Protein AF-A0A926GZI8-F1 (afdb_monomer)

Sequence (141 aa):
FDPNENLEYIDQGIQRFRYRIVAIESGLDVTRLAREGATICARLFAHLESAHESQAPALERTFEGMAVEPDNVIATVVKKSEDGDGWIVRVYESSGIATNAIVRS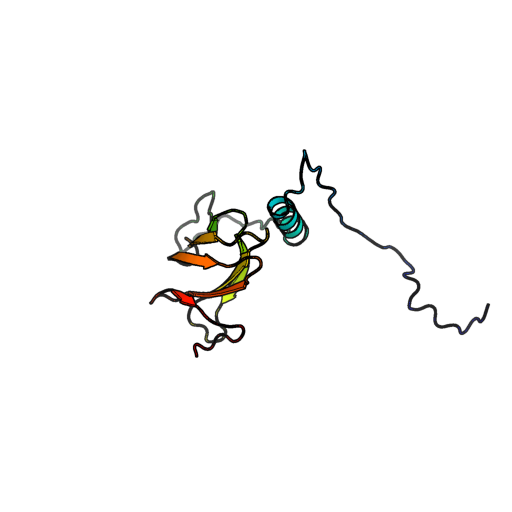SLLGAQWEFAIGAYELRTFHVTREGVSKVDLTEIAQ

Secondary structure (DSSP, 8-state):
--TT---TTS--S------------SS--HHHHHHHHHHHHS------------SSPPPPSS----EEESTTEEEEEEEE-TTSSSEEEEEEE-SS--EEEEEEETTTTEEEEEEE-TT-EEEEEE-SS-EEEE-SSS---

Radius of gyration: 21.07 Å; Cα contacts (8 Å, |Δi|>4): 190; chains: 1; bounding box: 44×45×68 Å

Solvent-accessible surface area (backbone atoms only — not comparable to full-atom values): 9194 Å² total; per-residue (Å²): 136,65,94,80,62,86,72,83,84,69,77,84,76,92,81,85,85,86,87,82,88,78,90,74,74,88,65,88,58,47,32,59,50,53,51,54,55,48,49,76,74,57,66,89,75,90,82,88,79,78,97,70,92,67,96,60,80,80,77,62,100,71,79,77,49,65,48,58,39,50,80,39,40,44,78,80,43,80,44,72,31,91,87,67,69,40,30,36,40,29,35,32,31,58,61,61,61,61,45,72,33,40,42,44,20,68,71,74,72,46,72,55,73,45,76,44,46,51,58,33,74,50,36,32,41,40,44,96,90,47,77,44,79,35,59,100,54,93,58,74,130

Foldseek 3Di:
DPPPPPPVPVPPDDDDDDDDDDDDDPDDPQLVVVVVVVDSVDDDDDDDDDDDDDPDPDDDPDDDFKDKDDSQKDWDDWAADPVRFATKIKIWGGRQDWDKMKMDGPNLNAIDIDTHGGRGMWMWGRHPVGIDTDPPHPDDD

pLDDT: mean 89.49, std 10.07, range [45.97, 98.69]

Mean predicted aligned error: 6.83 Å

Nearest PDB structures (foldseek):
  5kbp-assembly1_B  TM=7.604E-01  e=8.308E+00  Enterococcus faecalis V583
  5kbp-assembly1_A  TM=6.991E-01  e=7.000E+00  Enterococcus faecalis V583
  8fo8-assembly1_E  TM=3.903E-01  e=4.187E+00  Homo sapiens
  8fo2-assembly1_E  TM=3.897E-01  e=8.308E+00  Homo sapiens

Structure (mmCIF, N/CA/C/O backbone):
data_AF-A0A926GZI8-F1
#
_entry.id   AF-A0A926GZI8-F1
#
loop_
_atom_site.group_PDB
_atom_site.id
_atom_site.type_symbol
_atom_site.label_atom_id
_atom_site.label_alt_id
_atom_site.label_comp_id
_atom_site.label_asym_id
_atom_site.label_entity_id
_atom_site.label_seq_id
_atom_site.pdbx_PDB_ins_code
_atom_site.Cartn_x
_atom_site.Cartn_y
_atom_site.Cartn_z
_atom_site.occupancy
_atom_site.B_iso_or_equiv
_atom_site.auth_seq_id
_atom_site.auth_comp_id
_atom_site.auth_asym_id
_atom_site.auth_atom_id
_atom_site.pdbx_PDB_model_num
ATOM 1 N N . PHE A 1 1 ? 7.490 12.159 -49.516 1.00 63.94 1 PHE A N 1
ATOM 2 C CA . PHE A 1 1 ? 7.448 13.263 -48.547 1.00 63.94 1 PHE A CA 1
ATOM 3 C C . PHE A 1 1 ? 6.222 14.078 -48.898 1.00 63.94 1 PHE A C 1
ATOM 5 O O . PHE A 1 1 ? 6.272 14.822 -49.873 1.00 63.94 1 PHE A O 1
ATOM 12 N N . ASP A 1 2 ? 5.103 13.809 -48.230 1.00 77.75 2 ASP A N 1
ATOM 13 C CA . ASP A 1 2 ? 3.909 14.641 -48.355 1.00 77.75 2 ASP A CA 1
ATOM 14 C C . ASP A 1 2 ? 4.032 15.756 -47.306 1.00 77.75 2 ASP A C 1
ATOM 16 O O . ASP A 1 2 ? 4.031 15.464 -46.112 1.00 77.75 2 ASP A O 1
ATOM 20 N N . PRO A 1 3 ? 4.208 17.022 -47.714 1.00 72.81 3 PRO A N 1
ATOM 21 C CA . PRO A 1 3 ? 4.339 18.132 -46.776 1.00 72.81 3 PRO A CA 1
ATOM 22 C C . PRO A 1 3 ? 3.074 18.381 -45.935 1.00 72.81 3 PRO A C 1
ATOM 24 O O . PRO A 1 3 ? 3.144 19.171 -44.997 1.00 72.81 3 PRO A O 1
ATOM 27 N N . ASN A 1 4 ? 1.945 17.729 -46.247 1.00 78.81 4 ASN A N 1
ATOM 28 C CA . ASN A 1 4 ? 0.691 17.817 -45.492 1.00 78.81 4 ASN A CA 1
ATOM 29 C C . ASN A 1 4 ? 0.412 16.576 -44.626 1.00 78.81 4 ASN A C 1
ATOM 31 O O . ASN A 1 4 ? -0.678 16.458 -44.063 1.00 78.81 4 ASN A O 1
ATOM 35 N N . GLU A 1 5 ? 1.356 15.637 -44.530 1.00 80.88 5 GLU A N 1
ATOM 36 C CA . GLU A 1 5 ? 1.211 14.472 -43.661 1.00 80.88 5 GLU A CA 1
ATOM 37 C C . GLU A 1 5 ? 1.150 14.927 -42.196 1.00 80.88 5 GLU A C 1
ATOM 39 O O . GLU A 1 5 ? 2.020 15.663 -41.723 1.00 80.88 5 GLU A O 1
ATOM 44 N N . ASN A 1 6 ? 0.104 14.521 -41.470 1.00 73.62 6 ASN A N 1
ATOM 45 C CA . ASN A 1 6 ? -0.012 14.859 -40.058 1.00 73.62 6 ASN A CA 1
ATOM 46 C C . ASN A 1 6 ? 0.988 14.021 -39.243 1.00 73.62 6 ASN A C 1
ATOM 48 O O . ASN A 1 6 ? 0.737 12.860 -38.923 1.00 73.62 6 ASN A O 1
ATOM 52 N N . LEU A 1 7 ? 2.123 14.632 -38.907 1.00 79.81 7 LEU A N 1
ATOM 53 C CA . LEU A 1 7 ? 3.203 14.052 -38.109 1.00 79.81 7 LEU A CA 1
ATOM 54 C C . LEU A 1 7 ? 3.048 14.370 -36.608 1.00 79.81 7 LEU A C 1
ATOM 56 O O . LEU A 1 7 ? 4.026 14.573 -35.898 1.00 79.81 7 LEU A O 1
ATOM 60 N N . GLU A 1 8 ? 1.824 14.456 -36.100 1.00 77.19 8 GLU A N 1
ATOM 61 C CA . GLU A 1 8 ? 1.560 14.789 -34.693 1.00 77.19 8 GLU A CA 1
ATOM 62 C C . GLU A 1 8 ? 1.926 13.650 -33.717 1.00 77.19 8 GLU A C 1
ATOM 64 O O . GLU A 1 8 ? 2.181 13.899 -32.543 1.00 77.19 8 GLU A O 1
ATOM 69 N N . TYR A 1 9 ? 2.051 12.407 -34.201 1.00 82.50 9 TYR A N 1
ATOM 70 C CA . TYR A 1 9 ? 2.262 11.207 -33.371 1.00 82.50 9 TYR A CA 1
ATOM 71 C C . TYR A 1 9 ? 3.668 10.593 -33.458 1.00 82.50 9 TYR A C 1
ATOM 73 O O . TYR A 1 9 ? 3.829 9.390 -33.266 1.00 82.50 9 TYR A O 1
ATOM 81 N N . ILE A 1 10 ? 4.695 11.383 -33.777 1.00 88.44 10 ILE A N 1
ATOM 82 C CA . ILE A 1 10 ? 6.083 10.886 -33.910 1.00 88.44 10 ILE A CA 1
ATOM 83 C C . ILE A 1 10 ? 6.996 11.278 -32.739 1.00 88.44 10 ILE A C 1
ATOM 85 O O . ILE A 1 10 ? 8.217 11.238 -32.876 1.00 88.44 10 ILE A O 1
ATOM 89 N N . ASP A 1 11 ? 6.417 11.675 -31.600 1.00 89.44 11 ASP A N 1
ATOM 90 C CA . ASP A 1 11 ? 7.131 11.981 -30.349 1.00 89.44 11 ASP A CA 1
ATOM 91 C C . ASP A 1 11 ? 8.291 12.983 -30.504 1.00 89.44 11 ASP A C 1
ATOM 93 O O . ASP A 1 11 ? 9.306 12.912 -29.803 1.00 89.44 11 ASP A O 1
ATOM 97 N N . GLN A 1 12 ? 8.137 13.946 -31.419 1.00 87.38 12 GLN A N 1
ATOM 98 C CA . GLN A 1 12 ? 9.128 14.992 -31.657 1.00 87.38 12 GLN A CA 1
ATOM 99 C C . GLN A 1 12 ? 9.358 15.859 -30.410 1.00 87.38 12 GLN A C 1
ATOM 101 O O . GLN A 1 12 ? 8.424 16.269 -29.724 1.00 87.38 12 GLN A O 1
ATOM 106 N N . GLY A 1 13 ? 10.623 16.202 -30.157 1.00 88.31 13 GLY A N 1
ATOM 107 C CA . GLY A 1 13 ? 11.034 17.066 -29.050 1.00 88.31 13 GLY A CA 1
ATOM 108 C C . GLY A 1 13 ? 11.751 16.322 -27.922 1.00 88.31 13 GLY A C 1
ATOM 109 O O . GLY A 1 13 ? 12.200 15.188 -28.071 1.00 88.31 13 GLY A O 1
ATOM 110 N N . ILE A 1 14 ? 11.933 17.005 -26.788 1.00 93.56 14 ILE A N 1
ATOM 111 C CA . ILE A 1 14 ? 12.677 16.456 -25.647 1.00 93.56 14 ILE A CA 1
ATOM 112 C C . ILE A 1 14 ? 11.760 15.576 -24.808 1.00 93.56 14 ILE A C 1
ATOM 114 O O . ILE A 1 14 ? 10.854 16.072 -24.140 1.00 93.56 14 ILE A O 1
ATOM 118 N N . GLN A 1 15 ? 12.102 14.295 -24.740 1.00 95.00 15 GLN A N 1
ATOM 119 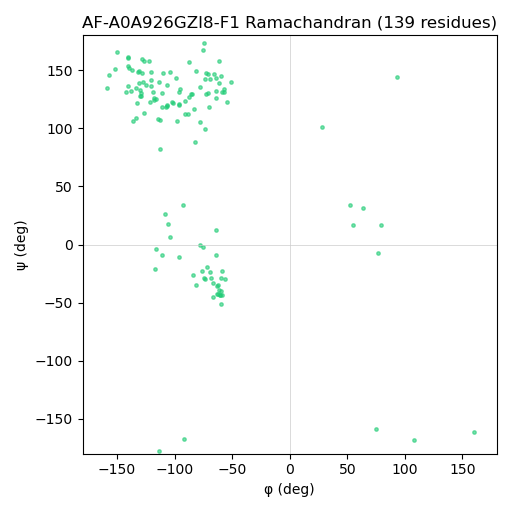C CA . GLN A 1 15 ? 11.467 13.333 -23.849 1.00 95.00 15 GLN A CA 1
ATOM 120 C C . GLN A 1 15 ? 12.304 13.126 -22.582 1.00 95.00 15 GLN A C 1
ATOM 122 O O . GLN A 1 15 ? 13.538 13.131 -22.618 1.00 95.00 15 GLN A O 1
ATOM 127 N N . ARG A 1 16 ? 11.639 12.944 -21.436 1.00 94.06 16 ARG A N 1
ATOM 128 C CA . ARG A 1 16 ? 12.291 12.643 -20.152 1.00 94.06 16 ARG A CA 1
ATOM 129 C C . ARG A 1 16 ? 11.681 11.392 -19.548 1.00 94.06 16 ARG A C 1
ATOM 131 O O . ARG A 1 16 ? 10.541 11.410 -19.098 1.00 94.06 16 ARG A O 1
ATOM 138 N N . PHE A 1 17 ? 12.478 10.337 -19.473 1.00 92.94 17 PHE A N 1
ATOM 139 C CA . PHE A 1 17 ? 12.068 9.067 -18.891 1.00 92.94 17 PHE A CA 1
ATOM 140 C C . PHE A 1 17 ? 12.663 8.890 -17.503 1.00 92.94 17 PHE A C 1
ATOM 142 O O . PHE A 1 17 ? 13.767 9.352 -17.205 1.00 92.94 17 PHE A O 1
ATOM 149 N N . ARG A 1 18 ? 11.927 8.184 -16.648 1.00 90.12 18 ARG A N 1
ATOM 150 C CA . ARG A 1 18 ? 12.419 7.734 -15.353 1.00 90.12 18 ARG A CA 1
ATOM 151 C C . ARG A 1 18 ? 12.153 6.251 -15.217 1.00 90.12 18 ARG A C 1
ATOM 153 O O . ARG A 1 18 ? 11.022 5.811 -15.364 1.00 90.12 18 ARG A O 1
ATOM 160 N N . TYR A 1 19 ? 13.198 5.517 -14.885 1.00 91.69 19 TYR A N 1
ATOM 161 C CA . TYR A 1 19 ? 13.143 4.088 -14.648 1.00 91.69 19 TYR A CA 1
ATOM 162 C C . TYR A 1 19 ? 14.044 3.741 -13.464 1.00 91.69 19 TYR A C 1
ATOM 164 O O . TYR A 1 19 ? 14.919 4.521 -13.076 1.00 91.69 19 TYR A O 1
ATOM 172 N N . ARG A 1 20 ? 13.807 2.570 -12.879 1.00 89.44 20 ARG A N 1
ATOM 173 C CA . ARG A 1 20 ? 14.669 1.957 -11.871 1.00 89.44 20 ARG A CA 1
ATOM 174 C C . ARG A 1 20 ? 14.920 0.520 -12.300 1.00 89.44 20 ARG A C 1
ATOM 176 O O . ARG A 1 20 ? 13.986 -0.181 -12.669 1.00 89.44 20 ARG A O 1
ATOM 183 N N . ILE A 1 21 ? 16.181 0.109 -12.257 1.00 90.62 21 ILE A N 1
ATOM 184 C CA . ILE A 1 21 ? 16.581 -1.282 -12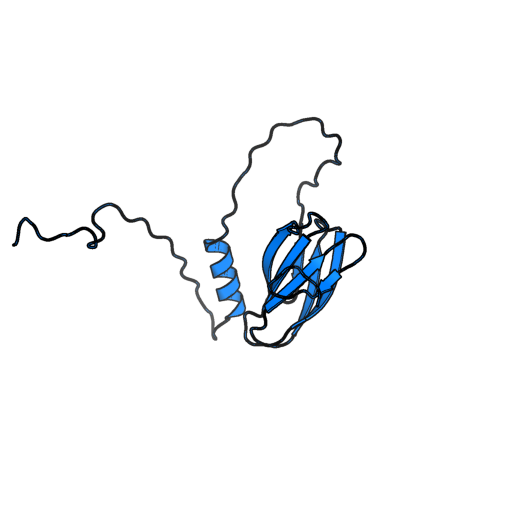.456 1.00 90.62 21 ILE A CA 1
ATOM 185 C C . ILE A 1 21 ? 16.840 -1.852 -11.066 1.00 90.62 21 ILE A C 1
ATOM 187 O O . ILE A 1 21 ? 17.652 -1.304 -10.322 1.00 90.62 21 ILE A O 1
ATOM 191 N N . VAL A 1 22 ? 16.120 -2.911 -10.706 1.00 88.06 22 VAL A N 1
ATOM 192 C CA . VAL A 1 22 ? 16.252 -3.580 -9.408 1.00 88.06 22 VAL A CA 1
ATOM 193 C C . VAL A 1 22 ? 16.974 -4.899 -9.635 1.00 88.06 22 VAL A C 1
ATOM 195 O O . VAL A 1 22 ? 16.506 -5.740 -10.400 1.00 88.06 22 VAL A O 1
ATOM 198 N N . ALA A 1 23 ? 18.124 -5.071 -8.987 1.00 87.94 23 ALA A N 1
ATOM 199 C CA . ALA A 1 23 ? 18.830 -6.343 -8.993 1.00 87.94 23 ALA A CA 1
ATOM 200 C C . ALA A 1 23 ? 18.065 -7.367 -8.143 1.00 87.94 23 ALA A C 1
ATOM 202 O O . ALA A 1 23 ? 17.688 -7.087 -6.998 1.00 87.94 23 ALA A O 1
ATOM 203 N N . ILE A 1 24 ? 17.851 -8.547 -8.715 1.00 83.31 24 ILE A N 1
ATOM 204 C CA . ILE A 1 24 ? 17.160 -9.665 -8.080 1.00 83.31 24 ILE A CA 1
ATOM 205 C C . ILE A 1 24 ? 18.204 -10.750 -7.826 1.00 83.31 24 ILE A C 1
ATOM 207 O O . ILE A 1 24 ? 18.816 -11.254 -8.768 1.00 83.31 24 ILE A O 1
ATOM 211 N N . GLU A 1 25 ? 18.423 -11.091 -6.561 1.00 72.88 25 GLU A N 1
ATOM 212 C CA . GLU A 1 25 ? 19.271 -12.217 -6.175 1.00 72.88 25 GLU A CA 1
ATOM 213 C C . GLU A 1 25 ? 18.386 -13.461 -6.070 1.00 72.88 25 GLU A C 1
ATOM 215 O O . GLU A 1 25 ? 17.372 -13.424 -5.388 1.00 72.88 25 GLU A O 1
ATOM 220 N N . SER A 1 26 ? 18.742 -14.513 -6.818 1.00 70.62 26 SER A N 1
ATOM 221 C CA . SER A 1 26 ? 18.090 -15.835 -6.885 1.00 70.62 26 SER A CA 1
ATOM 222 C C . SER A 1 26 ? 16.580 -15.880 -6.579 1.00 70.62 26 SER A C 1
ATOM 224 O O . SER A 1 26 ? 16.167 -15.981 -5.428 1.00 70.62 26 SER A O 1
ATOM 226 N N . GLY A 1 27 ? 15.763 -15.956 -7.631 1.00 77.44 27 GLY A N 1
ATOM 227 C CA . GLY A 1 27 ? 14.306 -16.076 -7.519 1.00 77.44 27 GLY A CA 1
ATOM 228 C C . GLY A 1 27 ? 13.603 -14.720 -7.562 1.00 77.44 27 GLY A C 1
ATOM 229 O O . GLY A 1 27 ? 14.120 -13.714 -7.096 1.00 77.44 27 GLY A O 1
ATOM 230 N N . LEU A 1 28 ? 12.430 -14.677 -8.189 1.00 80.81 28 LEU A N 1
ATOM 231 C CA . LEU A 1 28 ? 11.679 -13.440 -8.375 1.00 80.81 28 LEU A CA 1
ATOM 232 C C . LEU A 1 28 ? 10.953 -13.054 -7.080 1.00 80.81 28 LEU A C 1
ATOM 234 O O . LEU A 1 28 ? 9.923 -13.636 -6.754 1.00 80.81 28 LEU A O 1
ATOM 238 N N . ASP A 1 29 ? 11.458 -12.042 -6.378 1.00 88.75 29 ASP A N 1
ATOM 239 C CA . ASP A 1 29 ? 10.740 -11.412 -5.266 1.00 88.75 29 ASP A CA 1
ATOM 240 C C . ASP A 1 29 ? 9.729 -10.383 -5.803 1.00 88.75 29 ASP A C 1
ATOM 242 O O . ASP A 1 29 ? 10.028 -9.198 -5.989 1.00 88.75 29 ASP A O 1
ATOM 246 N N . VAL A 1 30 ? 8.521 -10.866 -6.103 1.00 90.25 30 VAL A N 1
ATOM 247 C CA . VAL A 1 30 ? 7.423 -10.048 -6.645 1.00 90.25 30 VAL A CA 1
ATOM 248 C C . VAL A 1 30 ? 6.986 -8.971 -5.647 1.00 90.25 30 VAL A C 1
ATOM 250 O O . VAL A 1 30 ? 6.706 -7.844 -6.055 1.00 90.25 30 VAL A O 1
ATOM 253 N N . THR A 1 31 ? 7.004 -9.277 -4.345 1.00 91.81 31 THR A N 1
ATOM 254 C CA . THR A 1 31 ? 6.677 -8.328 -3.272 1.00 91.81 31 THR A CA 1
ATOM 255 C C . THR A 1 31 ? 7.622 -7.134 -3.303 1.00 91.81 31 THR A C 1
ATOM 257 O O . THR A 1 31 ? 7.186 -5.979 -3.353 1.00 91.81 31 THR A O 1
ATOM 260 N N . ARG A 1 32 ? 8.934 -7.397 -3.328 1.00 91.06 32 ARG A N 1
ATOM 261 C CA . ARG A 1 32 ? 9.947 -6.342 -3.408 1.00 91.06 32 ARG A CA 1
ATOM 262 C C . ARG A 1 32 ? 9.785 -5.518 -4.678 1.00 91.06 32 ARG A C 1
ATOM 264 O O . ARG A 1 32 ? 9.844 -4.293 -4.603 1.00 91.06 32 ARG A O 1
ATOM 271 N N . LEU A 1 33 ? 9.541 -6.151 -5.826 1.00 91.50 33 LEU A N 1
ATOM 272 C CA . LEU A 1 33 ? 9.329 -5.428 -7.083 1.00 91.50 33 LEU A CA 1
ATOM 273 C C . LEU A 1 33 ? 8.096 -4.519 -7.044 1.00 91.50 33 LEU A C 1
ATOM 275 O O . LEU A 1 33 ? 8.182 -3.372 -7.487 1.00 91.50 33 LEU A O 1
ATOM 279 N N . ALA A 1 34 ? 6.979 -4.989 -6.485 1.00 92.00 34 ALA A N 1
ATOM 280 C CA . ALA A 1 34 ? 5.771 -4.184 -6.328 1.00 92.00 34 ALA A CA 1
ATOM 281 C C . ALA A 1 34 ? 6.030 -2.951 -5.443 1.00 92.00 34 ALA A C 1
ATOM 283 O O . ALA A 1 34 ? 5.651 -1.831 -5.801 1.00 92.00 34 ALA A O 1
ATOM 284 N N .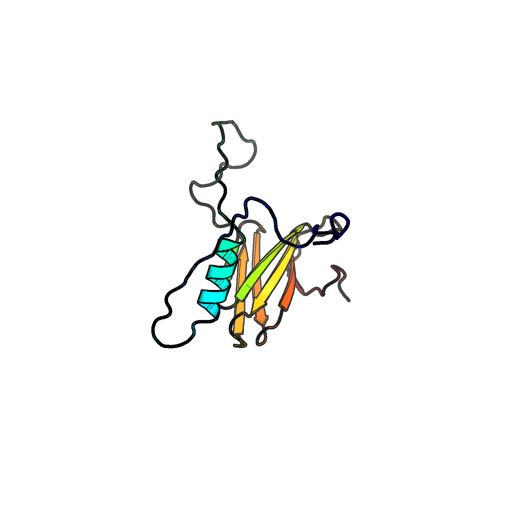 ARG A 1 35 ? 6.751 -3.127 -4.328 1.00 91.31 35 ARG A N 1
ATOM 285 C CA . ARG A 1 35 ? 7.122 -2.030 -3.418 1.00 91.31 35 ARG A CA 1
ATOM 286 C C . ARG A 1 35 ? 8.091 -1.043 -4.065 1.00 91.31 35 ARG A C 1
ATOM 288 O O . ARG A 1 35 ? 7.866 0.164 -3.998 1.00 91.31 35 ARG A O 1
ATOM 295 N N . GLU A 1 36 ? 9.126 -1.525 -4.749 1.00 91.06 36 GLU A N 1
ATOM 296 C CA . GLU A 1 36 ? 10.064 -0.678 -5.499 1.00 91.06 36 GLU A CA 1
ATOM 297 C C . GLU A 1 36 ? 9.338 0.147 -6.573 1.00 91.06 36 GLU A C 1
ATOM 299 O O . GLU A 1 36 ? 9.560 1.360 -6.679 1.00 91.06 36 GLU A O 1
ATOM 304 N N . GLY A 1 37 ? 8.411 -0.482 -7.304 1.00 91.12 37 GLY A N 1
ATOM 305 C CA . GLY A 1 37 ? 7.527 0.175 -8.268 1.00 91.12 37 GLY A CA 1
ATOM 306 C C . GLY A 1 37 ? 6.651 1.261 -7.633 1.00 91.12 37 GLY A C 1
ATOM 307 O O . GLY A 1 37 ? 6.511 2.350 -8.189 1.00 91.12 37 GLY A O 1
ATOM 308 N N . ALA A 1 38 ? 6.127 1.030 -6.429 1.00 89.44 38 ALA A N 1
ATOM 309 C CA . ALA A 1 38 ? 5.379 2.055 -5.706 1.00 89.44 38 ALA A CA 1
ATOM 310 C C . ALA A 1 38 ? 6.262 3.272 -5.361 1.00 89.44 38 ALA A C 1
ATOM 312 O O . ALA A 1 38 ? 5.845 4.412 -5.570 1.00 89.44 38 ALA A O 1
ATOM 313 N N . THR A 1 39 ? 7.510 3.062 -4.919 1.00 89.38 39 THR A N 1
ATOM 314 C CA . THR A 1 39 ? 8.396 4.179 -4.521 1.00 89.38 39 THR A CA 1
ATOM 315 C C . THR A 1 39 ? 8.840 5.077 -5.680 1.00 89.38 39 THR A C 1
ATOM 317 O O . THR A 1 39 ? 9.094 6.266 -5.475 1.00 89.38 39 THR A O 1
ATOM 320 N N . ILE A 1 40 ? 8.940 4.557 -6.912 1.00 90.31 40 ILE A N 1
ATOM 321 C CA . ILE A 1 40 ? 9.287 5.393 -8.074 1.00 90.31 40 ILE A CA 1
ATOM 322 C C . ILE A 1 40 ? 8.108 6.281 -8.512 1.00 90.31 40 ILE A C 1
ATOM 324 O O . ILE A 1 40 ? 8.334 7.392 -9.010 1.00 90.31 40 ILE A O 1
ATOM 328 N N . CYS A 1 41 ? 6.877 5.815 -8.272 1.00 87.50 41 CYS A N 1
ATOM 329 C CA . CYS A 1 41 ? 5.626 6.526 -8.545 1.00 87.50 41 CYS A CA 1
ATOM 330 C C . CYS A 1 41 ? 5.266 7.539 -7.445 1.00 87.50 41 CYS A C 1
ATOM 332 O O . CYS A 1 41 ? 4.755 8.613 -7.754 1.00 87.50 41 CYS A O 1
ATOM 334 N N . ALA A 1 42 ? 5.579 7.239 -6.183 1.00 86.81 42 ALA A N 1
ATOM 335 C CA . ALA A 1 42 ? 5.283 8.078 -5.023 1.00 86.81 42 ALA A CA 1
ATOM 336 C C . ALA A 1 42 ? 6.574 8.625 -4.398 1.00 86.81 42 ALA A C 1
ATOM 338 O O . ALA A 1 42 ? 7.116 8.081 -3.436 1.00 86.81 42 ALA A O 1
ATOM 339 N N . ARG A 1 43 ? 7.104 9.709 -4.972 1.00 81.44 43 ARG A N 1
ATOM 340 C CA . ARG A 1 43 ? 8.346 10.313 -4.477 1.00 81.44 43 ARG A CA 1
ATOM 341 C C . ARG A 1 43 ? 8.120 11.047 -3.170 1.00 81.44 43 ARG A C 1
ATOM 343 O O . ARG A 1 43 ? 7.148 11.784 -3.024 1.00 81.44 43 ARG A O 1
ATOM 350 N N . LEU A 1 44 ? 9.113 10.950 -2.295 1.00 87.25 44 LEU A N 1
ATOM 351 C CA . LEU A 1 44 ? 9.236 11.865 -1.177 1.00 87.25 44 LEU A CA 1
ATOM 352 C C . LEU A 1 44 ? 9.352 13.298 -1.711 1.00 87.25 44 LEU A C 1
ATOM 354 O O . LEU A 1 44 ? 10.163 13.574 -2.601 1.00 87.25 44 LEU A O 1
ATOM 358 N N . PHE A 1 45 ? 8.552 14.201 -1.159 1.00 87.94 45 PHE A N 1
ATOM 359 C CA . PHE A 1 45 ? 8.710 15.633 -1.354 1.00 87.94 45 PHE A CA 1
ATOM 360 C C . PHE A 1 45 ? 9.107 16.261 -0.022 1.00 87.94 45 PHE A C 1
ATOM 362 O O . PHE A 1 45 ? 8.627 15.862 1.036 1.00 87.94 45 PHE A O 1
ATOM 369 N N . ALA A 1 46 ? 10.024 17.221 -0.077 1.00 92.62 46 ALA A N 1
ATOM 370 C CA . ALA A 1 46 ? 10.398 17.997 1.090 1.00 92.62 46 ALA A CA 1
ATOM 371 C C . ALA A 1 46 ? 9.453 19.194 1.197 1.00 92.62 46 ALA A C 1
ATOM 373 O O . ALA A 1 46 ? 9.303 19.951 0.237 1.00 92.62 46 ALA A O 1
ATOM 374 N N . HIS A 1 47 ? 8.840 19.362 2.364 1.00 90.75 47 HIS A N 1
ATOM 375 C CA . HIS A 1 47 ? 8.102 20.568 2.720 1.00 90.75 47 HIS A CA 1
ATOM 376 C C . HIS A 1 47 ? 8.930 21.337 3.747 1.00 90.75 47 HIS A C 1
ATOM 378 O O . HIS A 1 47 ? 9.250 20.799 4.807 1.00 90.75 47 HIS A O 1
ATOM 384 N N . LEU A 1 48 ? 9.340 22.559 3.405 1.00 92.56 48 LEU A N 1
ATOM 385 C CA . LEU A 1 48 ? 10.052 23.436 4.329 1.00 92.56 48 LEU A CA 1
ATOM 386 C C . LEU A 1 48 ? 9.025 24.202 5.154 1.00 92.56 48 LEU A C 1
ATOM 388 O O . LEU A 1 48 ? 8.140 24.836 4.588 1.00 92.56 48 LEU A O 1
ATOM 392 N N . GLU A 1 49 ? 9.190 24.182 6.471 1.00 87.31 49 GLU A N 1
ATOM 393 C CA . GLU A 1 49 ? 8.289 24.858 7.393 1.00 87.31 49 GLU A CA 1
ATOM 394 C C . GLU A 1 49 ? 9.067 25.758 8.357 1.00 87.31 49 GLU A C 1
ATOM 396 O O . GLU A 1 49 ? 10.218 25.477 8.705 1.00 87.31 49 GLU A O 1
ATOM 401 N N . SER A 1 50 ? 8.444 26.863 8.763 1.00 89.12 50 SER A N 1
ATOM 402 C CA . SER A 1 50 ? 9.013 27.799 9.737 1.00 89.12 50 SER A CA 1
ATOM 403 C C . SER A 1 50 ? 8.674 27.376 11.168 1.00 89.12 50 SER A C 1
ATOM 405 O O . SER A 1 50 ? 7.698 26.666 11.391 1.00 89.12 50 SER A O 1
ATOM 407 N N . ALA A 1 51 ? 9.455 27.800 12.165 1.00 87.75 51 ALA A N 1
ATOM 408 C CA . ALA A 1 51 ? 9.073 27.579 13.558 1.00 87.75 51 ALA A CA 1
ATOM 409 C C . ALA A 1 51 ? 7.867 28.468 13.900 1.00 87.75 51 ALA A C 1
ATOM 411 O O . ALA A 1 51 ? 7.967 29.693 13.838 1.00 87.75 51 ALA A O 1
ATOM 412 N N . HIS A 1 52 ? 6.741 27.852 14.253 1.00 84.88 52 HIS A N 1
ATOM 413 C CA . HIS A 1 52 ? 5.492 28.541 14.560 1.00 84.88 52 HIS A CA 1
ATOM 414 C C . HIS A 1 52 ? 4.799 27.901 15.764 1.00 84.88 52 HIS A C 1
ATOM 416 O O . HIS A 1 52 ? 4.961 26.710 16.037 1.00 84.88 52 HIS A O 1
ATOM 422 N N . GLU A 1 53 ? 4.029 28.705 16.497 1.00 85.62 53 GLU A N 1
ATOM 423 C CA . GLU A 1 53 ? 3.143 28.184 17.534 1.00 85.62 53 GLU A CA 1
ATOM 424 C C . GLU A 1 53 ? 1.993 27.401 16.893 1.00 85.62 53 GLU A C 1
ATOM 426 O O . GLU A 1 53 ? 1.456 27.782 15.853 1.00 85.62 53 GLU A O 1
ATOM 431 N N . SER A 1 54 ? 1.603 26.305 17.535 1.00 82.44 54 SER A N 1
ATOM 432 C CA . SER A 1 54 ? 0.508 25.447 17.099 1.00 82.44 54 SER A CA 1
ATOM 433 C C . SER A 1 54 ? -0.426 25.184 18.275 1.00 82.44 54 SER A C 1
ATOM 435 O O . SER A 1 54 ? 0.024 24.942 19.393 1.00 82.44 54 SER A O 1
ATOM 437 N N . GLN A 1 55 ? -1.737 25.204 18.013 1.00 82.81 55 GLN A N 1
ATOM 438 C CA . GLN A 1 55 ? -2.748 24.731 18.967 1.00 82.81 55 GLN A CA 1
ATOM 439 C C . GLN A 1 55 ? -2.813 23.198 19.020 1.00 82.81 55 GLN A C 1
ATOM 441 O O . GLN A 1 55 ? -3.267 22.630 20.011 1.00 82.81 55 GLN A O 1
ATOM 446 N N . ALA A 1 56 ? -2.368 22.525 17.955 1.00 78.94 56 ALA A N 1
ATOM 447 C CA . ALA A 1 56 ? -2.201 21.081 17.933 1.00 78.94 56 ALA A CA 1
ATOM 448 C C . ALA A 1 56 ? -0.868 20.688 18.596 1.00 78.94 56 ALA A C 1
ATOM 450 O O . ALA A 1 56 ? 0.100 21.454 18.499 1.00 78.94 56 ALA A O 1
ATOM 451 N N . PRO A 1 57 ? -0.785 19.502 19.228 1.00 78.56 57 PRO A N 1
ATOM 452 C CA . PRO A 1 57 ? 0.471 18.981 19.751 1.00 78.56 57 PRO A CA 1
ATOM 453 C C . PRO A 1 57 ? 1.565 19.010 18.684 1.00 78.56 57 PRO A C 1
ATOM 455 O O . PRO A 1 57 ? 1.309 18.705 17.517 1.00 78.56 57 PRO A O 1
ATOM 458 N N . ALA A 1 58 ? 2.782 19.371 19.089 1.00 80.38 58 ALA A N 1
ATOM 459 C CA . ALA A 1 58 ? 3.928 19.294 18.199 1.00 80.38 58 ALA A CA 1
ATOM 460 C C . ALA A 1 58 ? 4.071 17.854 17.692 1.00 80.38 58 ALA A C 1
ATOM 462 O O . ALA A 1 58 ? 4.039 16.908 18.482 1.00 80.38 58 ALA A O 1
ATOM 463 N N . LEU A 1 59 ? 4.227 17.697 16.378 1.00 76.69 59 LEU A N 1
ATOM 464 C CA . LEU A 1 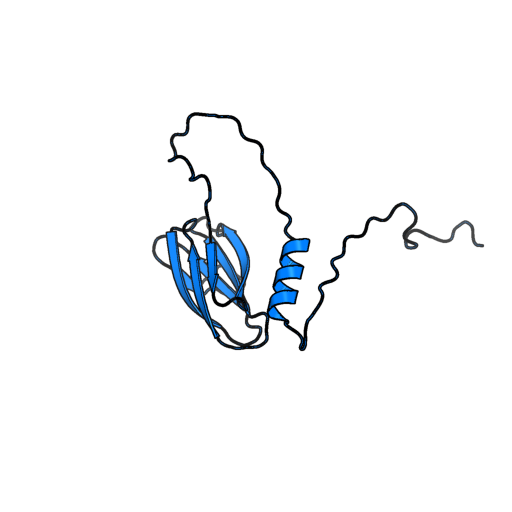59 ? 4.571 16.403 15.811 1.00 76.69 59 LEU A CA 1
ATOM 465 C C . LEU A 1 59 ? 5.955 15.990 16.313 1.00 76.69 59 LEU A C 1
ATOM 467 O O . LEU A 1 59 ? 6.863 16.815 16.460 1.00 76.69 59 LEU A O 1
ATOM 471 N N . GLU A 1 60 ? 6.115 14.696 16.565 1.00 85.25 60 GLU A N 1
ATOM 472 C CA . GLU A 1 60 ? 7.423 14.129 16.853 1.00 85.25 60 GLU A CA 1
ATOM 473 C C . GLU A 1 60 ? 8.367 14.324 15.660 1.00 85.25 60 GLU A C 1
ATOM 475 O O . GLU A 1 60 ? 7.941 14.479 14.513 1.00 85.25 60 GLU A O 1
ATOM 480 N N . ARG A 1 61 ? 9.681 14.284 15.919 1.00 87.81 61 ARG A N 1
ATOM 481 C CA . ARG A 1 61 ? 10.698 14.402 14.856 1.00 87.81 61 ARG A CA 1
ATOM 482 C C . ARG A 1 61 ? 10.527 13.352 13.759 1.00 87.81 61 ARG A C 1
ATOM 484 O O . ARG A 1 61 ? 10.890 13.606 12.615 1.00 87.81 61 ARG A O 1
ATOM 491 N N . THR A 1 62 ? 9.997 12.193 14.132 1.00 90.88 62 THR A N 1
ATOM 492 C CA . THR A 1 62 ? 9.645 11.104 13.233 1.00 90.88 62 THR A CA 1
ATOM 493 C C . THR A 1 62 ? 8.217 10.699 13.547 1.00 90.88 62 THR A C 1
ATOM 495 O O . THR A 1 62 ? 7.896 10.461 14.704 1.00 90.88 62 THR A O 1
ATOM 498 N N . PHE A 1 63 ? 7.374 10.598 12.525 1.00 90.81 63 PHE A N 1
ATOM 499 C CA . PHE A 1 63 ? 5.995 10.154 12.674 1.00 90.81 63 PHE A CA 1
ATOM 500 C C . PHE A 1 63 ? 5.676 9.105 11.609 1.00 90.81 63 PHE A C 1
ATOM 502 O O . PHE A 1 63 ? 5.793 9.373 10.413 1.00 90.81 63 PHE A O 1
ATOM 509 N N . GLU A 1 64 ? 5.271 7.913 12.043 1.00 92.62 64 GLU A N 1
ATOM 510 C CA . GLU A 1 64 ? 4.750 6.866 11.167 1.00 92.62 64 GLU A CA 1
ATOM 511 C C . GLU A 1 64 ? 3.225 6.909 11.204 1.00 92.62 64 GLU A C 1
ATOM 513 O O . GLU A 1 64 ? 2.613 6.501 12.189 1.00 92.62 64 GLU A O 1
ATOM 518 N N . GLY A 1 65 ? 2.605 7.410 10.134 1.00 93.81 65 GLY A N 1
ATOM 519 C CA . GLY A 1 65 ? 1.148 7.534 10.067 1.00 93.81 65 GLY A CA 1
ATOM 520 C C . GLY A 1 65 ? 0.415 6.204 9.874 1.00 93.81 65 GLY A C 1
ATOM 521 O O . GLY A 1 65 ? -0.730 6.066 10.312 1.00 93.81 65 GLY A O 1
ATOM 522 N N . MET A 1 66 ? 1.041 5.229 9.210 1.00 96.38 66 MET A N 1
ATOM 523 C CA . MET A 1 66 ? 0.447 3.928 8.907 1.00 96.38 66 MET A CA 1
ATOM 524 C C . MET A 1 66 ? 1.524 2.876 8.631 1.00 96.38 66 MET A C 1
ATOM 526 O O . MET A 1 66 ? 2.429 3.119 7.836 1.00 96.38 66 MET A O 1
ATOM 530 N N . ALA A 1 67 ? 1.349 1.697 9.219 1.00 97.62 67 ALA A N 1
ATOM 531 C CA . ALA A 1 67 ? 2.091 0.478 8.940 1.00 97.62 67 ALA A CA 1
ATOM 532 C C . ALA A 1 67 ? 1.128 -0.623 8.477 1.00 97.62 67 ALA A C 1
ATOM 534 O O . ALA A 1 67 ? 0.014 -0.752 8.998 1.00 97.62 67 ALA A O 1
ATOM 535 N N . VAL A 1 68 ? 1.564 -1.418 7.501 1.00 97.94 68 VAL A N 1
ATOM 536 C CA . VAL A 1 68 ? 0.817 -2.555 6.952 1.00 97.94 68 VAL A CA 1
ATOM 537 C C . VAL A 1 68 ? 1.733 -3.766 6.943 1.00 97.94 68 VAL A C 1
ATOM 539 O O . VAL A 1 68 ? 2.843 -3.695 6.419 1.00 97.94 68 VAL A O 1
ATOM 542 N N . GLU A 1 69 ? 1.266 -4.865 7.523 1.00 98.12 69 GLU A N 1
ATOM 543 C CA . GLU A 1 69 ? 1.985 -6.136 7.569 1.00 98.12 69 GLU A CA 1
ATOM 544 C C . GLU A 1 69 ? 1.055 -7.270 7.117 1.00 98.12 69 GLU A C 1
ATOM 546 O O . GLU A 1 69 ? -0.148 -7.198 7.381 1.00 98.12 69 GLU A O 1
ATOM 551 N N . PRO A 1 70 ? 1.574 -8.346 6.502 1.00 97.50 70 PRO A N 1
ATOM 552 C CA . PRO A 1 70 ? 2.959 -8.536 6.051 1.00 97.50 70 PRO A CA 1
ATOM 553 C C . PRO A 1 70 ? 3.298 -7.739 4.779 1.00 97.50 70 PRO A C 1
ATOM 555 O O . PRO A 1 70 ? 2.430 -7.147 4.144 1.00 97.50 70 PRO A O 1
ATOM 558 N N . ASP A 1 71 ? 4.574 -7.755 4.380 1.00 95.69 71 ASP A N 1
ATOM 559 C CA . ASP A 1 71 ? 5.105 -6.922 3.292 1.00 95.69 71 ASP A CA 1
ATOM 560 C C . ASP A 1 71 ? 4.443 -7.122 1.924 1.00 95.69 71 ASP A C 1
ATOM 562 O O . ASP A 1 71 ? 4.511 -6.213 1.090 1.00 95.69 71 ASP A O 1
ATOM 566 N N . ASN A 1 72 ? 3.817 -8.281 1.686 1.00 96.50 72 ASN A N 1
ATOM 567 C CA . ASN A 1 72 ? 3.073 -8.556 0.460 1.00 96.50 72 ASN A CA 1
ATOM 568 C C . ASN A 1 72 ? 1.685 -7.905 0.428 1.00 96.50 72 ASN A C 1
ATOM 570 O O . ASN A 1 72 ? 1.020 -8.015 -0.598 1.00 96.50 72 ASN A O 1
ATOM 574 N N . VAL A 1 73 ? 1.271 -7.182 1.471 1.00 97.94 73 VAL A N 1
ATOM 575 C CA . VAL A 1 73 ? 0.052 -6.363 1.481 1.00 97.94 73 VAL A CA 1
ATOM 576 C C . VAL A 1 73 ? 0.423 -4.886 1.416 1.00 97.94 73 VAL A C 1
ATOM 578 O O . VAL A 1 73 ? 1.110 -4.356 2.285 1.00 97.94 73 VAL A O 1
ATOM 581 N N . ILE A 1 74 ? -0.034 -4.204 0.368 1.00 95.94 74 ILE A N 1
ATOM 582 C CA . ILE A 1 74 ? 0.371 -2.827 0.064 1.00 95.94 74 ILE A CA 1
ATOM 583 C C . ILE A 1 74 ? -0.848 -1.907 0.109 1.00 95.94 74 ILE A C 1
ATOM 585 O O . ILE A 1 74 ? -1.818 -2.116 -0.620 1.00 95.94 74 ILE A O 1
ATOM 589 N N . ALA A 1 75 ? -0.781 -0.847 0.921 1.00 95.19 75 ALA A N 1
ATOM 590 C CA . ALA A 1 75 ? -1.757 0.240 0.889 1.00 95.19 75 ALA A CA 1
ATOM 591 C C . ALA A 1 75 ? -1.569 1.112 -0.362 1.00 95.19 75 ALA A C 1
ATOM 593 O O . ALA A 1 75 ? -0.470 1.574 -0.662 1.00 95.19 75 ALA A O 1
ATOM 594 N N . THR A 1 76 ? -2.660 1.349 -1.087 1.00 93.62 76 THR A N 1
ATOM 595 C CA . THR A 1 76 ? -2.684 2.145 -2.329 1.00 93.62 76 THR A CA 1
ATOM 596 C C . THR A 1 76 ? -3.538 3.397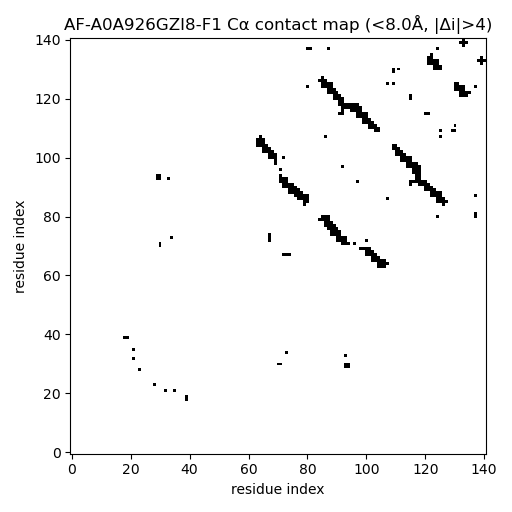 -2.221 1.00 93.62 76 THR A C 1
ATOM 598 O O . THR A 1 76 ? -3.363 4.322 -3.010 1.00 93.62 76 THR A O 1
ATOM 601 N N . VAL A 1 77 ? -4.469 3.438 -1.264 1.00 93.94 77 VAL A N 1
ATOM 602 C CA . VAL A 1 77 ? -5.347 4.588 -1.037 1.00 93.94 77 VAL A CA 1
ATOM 603 C C . VAL A 1 77 ? -5.467 4.834 0.453 1.00 93.94 77 VAL A C 1
ATOM 605 O O . VAL A 1 77 ? -5.750 3.906 1.207 1.00 93.94 77 VAL A O 1
ATOM 608 N N . VAL A 1 78 ? -5.303 6.097 0.835 1.00 94.94 78 VAL A N 1
ATOM 609 C CA . VAL A 1 78 ? -5.757 6.663 2.104 1.00 94.94 78 VAL A CA 1
ATOM 610 C C . VAL A 1 78 ? -6.387 8.004 1.756 1.00 94.94 78 VAL A C 1
ATOM 612 O O . VAL A 1 78 ? -5.687 8.938 1.363 1.00 94.94 78 VAL A O 1
ATOM 615 N N . LYS A 1 79 ? -7.714 8.089 1.811 1.00 94.69 79 LYS A N 1
ATOM 616 C CA . LYS A 1 79 ? -8.458 9.310 1.466 1.00 94.69 79 LYS A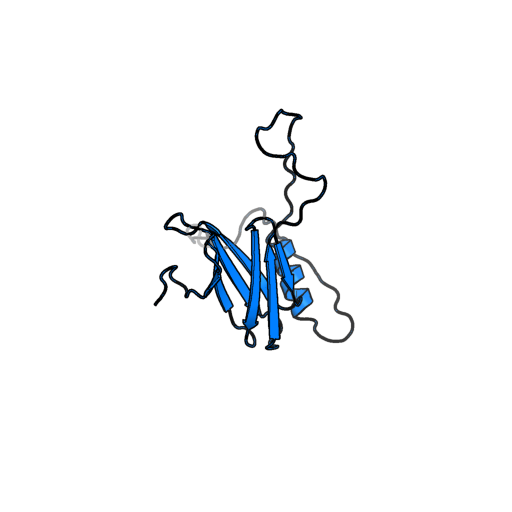 CA 1
ATOM 617 C C . LYS A 1 79 ? -9.624 9.514 2.420 1.00 94.69 79 LYS A C 1
ATOM 619 O O . LYS A 1 79 ? -10.044 8.569 3.076 1.00 94.69 79 LYS A O 1
ATOM 624 N N . LYS A 1 80 ? -10.155 10.732 2.503 1.00 94.50 80 LYS A N 1
ATOM 625 C CA . LYS A 1 80 ? -11.414 10.961 3.223 1.00 94.50 80 LYS A CA 1
ATOM 626 C C . LYS A 1 80 ? -12.567 10.251 2.508 1.00 94.50 80 LYS A C 1
ATOM 628 O O . LYS A 1 80 ? -12.548 10.151 1.275 1.00 94.50 80 LYS A O 1
ATOM 633 N N . SER A 1 81 ? -13.531 9.774 3.292 1.00 93.12 81 SER A N 1
ATOM 634 C CA . SER A 1 81 ? -14.837 9.356 2.773 1.00 93.12 81 SER A CA 1
ATOM 635 C C . SER A 1 81 ? -15.533 10.539 2.085 1.00 93.12 81 SER A C 1
ATOM 637 O O . SER A 1 81 ? -15.361 11.688 2.509 1.00 93.12 81 SER A O 1
ATOM 639 N N . GLU A 1 82 ? -16.278 10.275 1.017 1.00 87.12 82 GLU A N 1
ATOM 640 C CA . GLU A 1 82 ? -17.082 11.244 0.264 1.00 87.12 82 GLU A CA 1
ATOM 641 C C . GLU A 1 82 ? -18.177 11.859 1.138 1.00 87.12 82 GLU A C 1
ATOM 643 O O . GLU A 1 82 ? -18.411 13.066 1.066 1.00 87.12 82 GLU A O 1
ATOM 648 N N . ASP A 1 83 ? -18.740 11.068 2.051 1.00 84.81 83 ASP A N 1
ATOM 649 C CA . ASP A 1 83 ? -19.730 11.521 3.035 1.00 84.81 83 ASP A CA 1
ATOM 650 C C . ASP A 1 83 ? -19.095 12.327 4.186 1.00 84.81 83 ASP A C 1
ATOM 652 O O . ASP A 1 83 ? -19.779 12.825 5.081 1.00 84.81 83 ASP A O 1
ATOM 656 N N . GLY A 1 84 ? -17.765 12.471 4.179 1.00 86.06 84 GLY A N 1
ATOM 657 C CA . GLY A 1 84 ? -17.003 13.252 5.152 1.00 86.06 84 GLY A CA 1
ATOM 658 C C . GLY A 1 84 ? -16.822 12.582 6.515 1.00 86.06 84 GLY A C 1
ATOM 659 O O . GLY A 1 84 ? -16.047 13.091 7.329 1.00 86.06 84 GLY A O 1
ATOM 660 N N . ASP A 1 85 ? -17.476 11.445 6.757 1.00 91.31 85 ASP A N 1
ATOM 661 C CA . ASP A 1 85 ? -17.276 10.642 7.959 1.00 91.31 85 ASP A CA 1
ATOM 662 C C . ASP A 1 85 ? -16.181 9.592 7.742 1.00 91.31 85 ASP A C 1
ATOM 664 O O . ASP A 1 85 ? -16.329 8.651 6.965 1.00 91.31 85 ASP A O 1
ATOM 668 N N . GLY A 1 86 ? -15.056 9.757 8.434 1.00 94.19 86 GLY A N 1
ATOM 669 C CA . GLY A 1 86 ? -13.957 8.799 8.415 1.00 94.19 86 GLY A CA 1
ATOM 670 C C . GLY A 1 86 ? -13.102 8.800 7.142 1.00 94.19 86 GLY A C 1
ATOM 671 O O . GLY A 1 86 ? -13.002 9.779 6.393 1.00 94.19 86 GLY A O 1
ATOM 672 N N . TRP A 1 87 ? -12.413 7.680 6.941 1.00 96.62 87 TRP A N 1
ATOM 673 C CA . TRP A 1 87 ? -11.388 7.496 5.919 1.00 96.62 87 TRP A CA 1
ATOM 674 C C . TRP A 1 87 ? -11.598 6.203 5.147 1.00 96.62 87 TRP A C 1
ATOM 676 O O . TRP A 1 87 ? -12.034 5.200 5.699 1.00 96.62 87 TRP A O 1
ATOM 686 N N . ILE A 1 88 ? -11.218 6.214 3.877 1.00 96.31 88 ILE A N 1
ATOM 687 C CA . ILE A 1 88 ? -11.151 5.039 3.024 1.00 96.31 88 ILE A CA 1
ATOM 688 C C . ILE A 1 88 ? -9.699 4.608 2.895 1.00 96.31 88 ILE A C 1
ATOM 690 O O . ILE A 1 88 ? -8.847 5.376 2.432 1.00 96.31 88 ILE A O 1
ATOM 694 N N . VAL A 1 89 ? -9.437 3.362 3.282 1.00 97.25 89 VAL A N 1
ATOM 695 C CA . VAL A 1 89 ? -8.133 2.711 3.157 1.00 97.25 89 VAL A CA 1
ATOM 696 C C . VAL A 1 89 ? -8.260 1.527 2.213 1.00 97.25 89 VAL A C 1
ATOM 698 O O . VAL A 1 89 ? -9.082 0.641 2.435 1.00 97.25 89 VAL A O 1
ATOM 701 N N . ARG A 1 90 ? -7.435 1.489 1.164 1.00 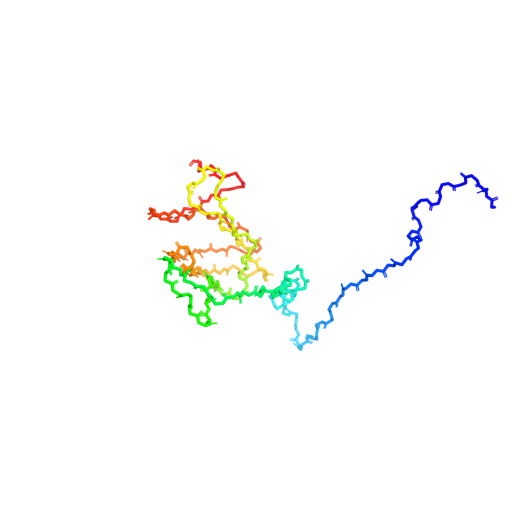96.69 90 ARG A N 1
ATOM 702 C CA . ARG A 1 90 ? -7.411 0.380 0.203 1.00 96.69 90 ARG A CA 1
ATOM 703 C C . ARG A 1 90 ? -6.063 -0.300 0.186 1.00 96.69 90 ARG A C 1
ATOM 705 O O . ARG A 1 90 ? -5.039 0.364 0.020 1.00 96.69 90 ARG A O 1
ATOM 712 N N . VAL A 1 91 ? -6.085 -1.620 0.269 1.00 97.38 91 VAL A N 1
ATOM 713 C CA . VAL A 1 91 ? -4.909 -2.487 0.217 1.00 97.38 91 VAL A CA 1
ATOM 714 C C . VAL A 1 91 ? -5.079 -3.555 -0.856 1.00 97.38 91 VAL A C 1
ATOM 716 O O . VAL A 1 91 ? -6.205 -3.885 -1.229 1.00 97.38 91 VAL A O 1
ATOM 719 N N . TYR A 1 92 ? -3.976 -4.119 -1.330 1.00 97.12 92 TYR A N 1
ATOM 720 C CA . TYR A 1 92 ? -3.998 -5.318 -2.164 1.00 97.12 92 TYR A CA 1
ATOM 721 C C . TYR A 1 92 ? -2.860 -6.269 -1.794 1.00 97.12 92 TYR A C 1
ATOM 723 O O . TYR A 1 92 ? -1.827 -5.832 -1.280 1.00 97.12 92 TYR A O 1
ATOM 731 N N . GLU A 1 93 ? -3.062 -7.556 -2.056 1.00 97.88 93 GLU A N 1
ATOM 732 C CA . GLU A 1 93 ? -2.038 -8.594 -1.944 1.00 97.88 93 GLU A CA 1
ATOM 733 C C . GLU A 1 93 ? -1.211 -8.638 -3.246 1.00 97.88 93 GLU A C 1
ATOM 735 O O . GLU A 1 93 ? -1.761 -8.639 -4.344 1.00 97.88 93 GLU A O 1
ATOM 740 N N . SER A 1 94 ? 0.115 -8.604 -3.144 1.00 96.75 94 SER A N 1
ATOM 741 C CA . SER A 1 94 ? 1.018 -8.304 -4.268 1.00 96.75 94 SER A CA 1
ATOM 742 C C . SER A 1 94 ? 1.853 -9.487 -4.757 1.00 96.75 94 SER A C 1
ATOM 744 O O . SER A 1 94 ? 2.502 -9.375 -5.798 1.00 96.75 94 SER A O 1
ATOM 746 N N . SER A 1 95 ? 1.849 -10.617 -4.049 1.00 95.44 95 SER A N 1
ATOM 747 C CA . SER A 1 95 ? 2.730 -11.758 -4.316 1.00 95.44 95 SER A CA 1
ATOM 748 C C . SER A 1 95 ? 2.002 -13.038 -4.728 1.00 95.44 95 SER A C 1
ATOM 750 O O . SER A 1 95 ? 2.653 -14.012 -5.101 1.00 95.44 95 SER A O 1
ATOM 752 N N . GLY A 1 96 ? 0.669 -13.036 -4.737 1.00 96.00 96 GLY A N 1
ATOM 753 C CA . GLY A 1 96 ? -0.154 -14.203 -5.048 1.00 96.00 96 GLY A CA 1
ATOM 754 C C . GLY A 1 96 ? -0.284 -15.166 -3.871 1.00 96.00 96 GLY A C 1
ATOM 755 O O . GLY A 1 96 ? -0.657 -16.325 -4.064 1.00 96.00 96 GLY A O 1
ATOM 756 N N . ILE A 1 97 ? 0.038 -14.714 -2.657 1.00 95.62 97 ILE A N 1
ATOM 757 C CA . ILE A 1 97 ? 0.042 -15.531 -1.445 1.00 95.62 97 ILE A CA 1
ATOM 758 C C . ILE A 1 97 ? -1.049 -15.018 -0.511 1.00 95.62 97 ILE A C 1
ATOM 760 O O . ILE A 1 97 ? -0.912 -13.966 0.112 1.00 95.62 97 ILE A O 1
ATOM 764 N N . ALA A 1 98 ? -2.128 -15.793 -0.388 1.00 98.19 98 ALA A N 1
ATOM 765 C CA . ALA A 1 98 ? -3.174 -15.508 0.586 1.00 98.19 98 ALA A CA 1
ATOM 766 C C . ALA A 1 98 ? -2.585 -15.452 2.005 1.00 98.19 98 ALA A C 1
ATOM 768 O O . ALA A 1 98 ? -1.799 -16.320 2.393 1.00 98.19 98 ALA A O 1
ATOM 769 N N . THR A 1 99 ? -2.961 -14.437 2.779 1.00 98.12 99 THR A N 1
ATOM 770 C CA . THR A 1 99 ? -2.357 -14.160 4.086 1.00 98.12 99 THR A CA 1
ATOM 771 C C . THR A 1 99 ? -3.344 -13.507 5.054 1.00 98.12 99 THR A C 1
ATOM 773 O O . THR A 1 99 ? -4.407 -13.032 4.654 1.00 98.12 99 THR A O 1
ATOM 776 N N . ASN A 1 100 ? -2.992 -13.482 6.340 1.00 98.56 100 ASN A N 1
ATOM 777 C CA . ASN A 1 100 ? -3.626 -12.610 7.324 1.00 98.56 100 ASN A CA 1
ATOM 778 C C . ASN A 1 100 ? -2.771 -11.356 7.472 1.00 98.56 100 ASN A C 1
ATOM 780 O O . ASN A 1 100 ? -1.556 -11.448 7.639 1.00 98.56 100 ASN A O 1
ATOM 784 N N . ALA A 1 101 ? -3.416 -10.202 7.404 1.00 98.56 101 ALA A N 1
ATOM 785 C CA . ALA A 1 101 ? -2.777 -8.905 7.417 1.00 98.56 101 ALA A CA 1
ATOM 786 C C . ALA A 1 101 ? -3.298 -8.047 8.565 1.00 98.56 101 ALA A C 1
ATOM 788 O O . ALA A 1 101 ? -4.409 -8.243 9.062 1.00 98.56 101 ALA A O 1
ATOM 789 N N . ILE A 1 102 ? -2.490 -7.072 8.950 1.00 98.69 102 ILE A N 1
ATOM 790 C CA . ILE A 1 102 ? -2.802 -6.080 9.965 1.00 98.69 102 ILE A CA 1
ATOM 791 C C . ILE A 1 102 ? -2.420 -4.700 9.447 1.00 98.69 102 ILE A C 1
ATOM 793 O O . ILE A 1 102 ? -1.338 -4.492 8.895 1.00 98.69 102 ILE A O 1
ATOM 797 N N . VAL A 1 103 ? -3.321 -3.744 9.643 1.00 98.56 103 VAL A N 1
ATOM 798 C CA . VAL A 1 103 ? -3.038 -2.323 9.443 1.00 98.56 103 VAL A CA 1
ATOM 799 C C . VAL A 1 103 ? -3.035 -1.660 10.808 1.00 98.56 103 VAL A C 1
ATOM 801 O O . VAL A 1 103 ? -3.967 -1.839 11.595 1.00 98.56 103 VAL A O 1
ATOM 804 N N . ARG A 1 104 ? -1.989 -0.882 11.085 1.00 98.31 104 ARG A N 1
ATOM 805 C CA . ARG A 1 104 ? -1.878 -0.028 12.273 1.00 98.31 104 ARG A CA 1
ATOM 806 C C . ARG A 1 104 ? -1.694 1.399 11.804 1.00 98.31 104 ARG A C 1
ATOM 808 O O . ARG A 1 104 ? -0.758 1.680 11.063 1.00 98.31 104 ARG A O 1
ATOM 815 N N . SER A 1 105 ? -2.573 2.305 12.206 1.00 96.94 105 SER A N 1
ATOM 816 C CA . SER A 1 105 ? -2.477 3.701 11.799 1.00 96.94 105 SER A CA 1
ATOM 817 C C . SER A 1 105 ? -2.661 4.634 12.981 1.00 96.94 105 SER A C 1
ATOM 819 O O . SER A 1 105 ? -3.767 4.819 13.486 1.00 96.94 105 SER A O 1
ATOM 821 N N . SER A 1 106 ? -1.562 5.271 13.379 1.00 93.44 106 SER A N 1
ATOM 822 C CA . SER A 1 106 ? -1.567 6.375 14.340 1.00 93.44 106 SER A CA 1
ATOM 823 C C . SER A 1 106 ? -2.281 7.606 13.766 1.00 93.44 106 SER A C 1
ATOM 825 O O . SER A 1 106 ? -2.975 8.304 14.499 1.00 93.44 106 SER A O 1
ATOM 827 N N . LEU A 1 107 ? -2.183 7.825 12.446 1.00 92.19 107 LEU A N 1
ATOM 828 C CA . LEU A 1 107 ? -2.862 8.910 11.733 1.00 92.19 107 LEU A CA 1
ATOM 829 C C . LEU A 1 107 ? -4.387 8.797 11.840 1.00 92.19 107 LEU A C 1
ATOM 831 O O . LEU A 1 107 ? -5.070 9.809 11.976 1.00 92.19 107 LEU A O 1
ATOM 835 N N . LEU A 1 108 ? -4.912 7.572 11.765 1.00 94.69 108 LEU A N 1
ATOM 836 C CA . LEU A 1 108 ? -6.348 7.299 11.830 1.00 94.69 108 LEU A CA 1
ATOM 837 C C . LEU A 1 108 ? -6.824 6.921 13.240 1.00 94.69 108 LEU A C 1
ATOM 839 O O . LEU A 1 108 ? -8.027 6.849 13.471 1.00 94.69 108 LEU A O 1
ATOM 843 N N . GLY A 1 109 ? -5.902 6.674 14.176 1.00 93.94 109 GLY A N 1
ATOM 844 C CA . GLY A 1 109 ? -6.219 6.188 15.519 1.00 93.94 109 GLY A CA 1
ATOM 845 C C . GLY A 1 109 ? -6.858 4.795 15.524 1.00 93.94 109 GLY A C 1
ATOM 846 O O . GLY A 1 109 ? -7.689 4.517 16.383 1.00 93.94 109 GLY A O 1
ATOM 847 N N . ALA A 1 110 ? -6.506 3.937 14.561 1.00 96.94 110 ALA A N 1
ATOM 848 C CA . ALA A 1 110 ? -7.153 2.644 14.343 1.00 96.94 110 ALA A CA 1
ATOM 849 C C . ALA A 1 110 ? -6.145 1.520 14.060 1.00 96.94 110 ALA A C 1
ATOM 851 O O . ALA A 1 110 ? -5.083 1.734 13.468 1.00 96.94 110 ALA A O 1
ATOM 852 N N . GLN A 1 111 ? -6.519 0.302 14.452 1.00 98.00 111 GLN A N 1
ATOM 853 C CA . GLN A 1 111 ? -5.827 -0.940 14.116 1.00 98.00 111 GLN A CA 1
ATOM 854 C C . GLN A 1 111 ? -6.861 -2.026 13.823 1.00 98.00 111 GLN A C 1
ATOM 856 O O . GLN A 1 111 ? -7.832 -2.164 14.565 1.00 98.00 111 GLN A O 1
ATOM 861 N N . TRP A 1 112 ? -6.644 -2.806 12.765 1.00 98.38 112 TRP A N 1
ATOM 862 C CA . TRP A 1 112 ? -7.524 -3.919 12.416 1.00 98.38 112 TRP A CA 1
ATOM 863 C C . TRP A 1 112 ? -6.774 -5.024 11.676 1.00 98.38 112 TRP A C 1
ATOM 865 O O . TRP A 1 112 ? -5.799 -4.772 10.965 1.00 98.38 112 TRP A O 1
ATOM 875 N N . GLU A 1 113 ? -7.262 -6.250 11.846 1.00 98.56 113 GLU A N 1
ATOM 876 C CA . GLU A 1 113 ? -6.761 -7.456 11.191 1.00 98.56 113 GLU A CA 1
ATOM 877 C C . GLU A 1 113 ? -7.776 -7.969 10.168 1.00 98.56 113 GLU A C 1
ATOM 879 O O . GLU A 1 113 ? -8.988 -7.821 10.342 1.00 98.56 113 GLU A O 1
ATOM 884 N N . PHE A 1 114 ? -7.291 -8.577 9.089 1.00 98.50 114 PHE A N 1
ATOM 885 C CA . PHE A 1 114 ? -8.136 -9.170 8.056 1.00 98.50 114 PHE A CA 1
ATOM 886 C C . PHE A 1 114 ? -7.381 -10.241 7.269 1.00 98.50 114 PHE A C 1
ATOM 888 O O . PHE A 1 114 ? -6.194 -10.112 6.988 1.00 98.50 114 PHE A O 1
ATOM 895 N N . ALA A 1 115 ? -8.093 -11.281 6.838 1.00 98.38 115 ALA A N 1
ATOM 896 C CA . ALA A 1 115 ? -7.594 -12.182 5.804 1.00 98.38 115 ALA A CA 1
ATOM 897 C C . ALA A 1 115 ? -7.637 -11.488 4.434 1.00 98.38 115 ALA A C 1
ATOM 899 O O . ALA A 1 115 ? -8.545 -10.697 4.183 1.00 98.38 115 ALA A O 1
ATOM 900 N N . ILE A 1 116 ? -6.710 -11.800 3.536 1.00 98.31 116 ILE A N 1
ATOM 901 C CA . ILE A 1 116 ? -6.710 -11.336 2.146 1.00 98.31 116 ILE A CA 1
ATOM 902 C C . ILE A 1 116 ? -6.210 -12.461 1.235 1.00 98.31 116 ILE A C 1
ATOM 904 O O . ILE A 1 116 ? -5.217 -13.125 1.530 1.00 98.31 116 ILE A O 1
ATOM 908 N N . GLY A 1 117 ? -6.947 -12.733 0.163 1.00 98.50 117 GLY A N 1
ATOM 909 C CA . GLY A 1 117 ? -6.619 -13.747 -0.831 1.00 98.50 117 GLY A CA 1
ATOM 910 C C . GLY A 1 117 ? -5.489 -13.322 -1.768 1.00 98.50 117 GLY A C 1
ATOM 911 O O . GLY A 1 117 ? -5.124 -12.151 -1.838 1.00 98.50 117 GLY A O 1
ATOM 912 N N . ALA A 1 118 ? -4.966 -14.290 -2.521 1.00 97.75 118 ALA A N 1
ATOM 913 C CA . ALA A 1 118 ? -3.969 -14.057 -3.562 1.00 97.75 118 ALA A CA 1
ATOM 914 C C . ALA A 1 118 ? -4.464 -13.007 -4.570 1.00 97.75 118 ALA A C 1
ATOM 916 O O . ALA A 1 118 ? -5.528 -13.186 -5.168 1.00 97.75 118 ALA A O 1
ATOM 917 N N . TYR A 1 119 ? -3.704 -11.925 -4.742 1.00 96.94 119 TYR A N 1
ATOM 918 C CA . TYR A 1 119 ? -4.050 -10.776 -5.587 1.00 96.94 119 TYR A CA 1
ATOM 919 C C . TYR A 1 119 ? -5.406 -10.114 -5.276 1.00 96.94 119 TYR A C 1
ATOM 921 O O . TYR A 1 119 ? -5.934 -9.360 -6.098 1.00 96.94 119 TYR A O 1
ATOM 929 N N . GLU A 1 120 ? -5.990 -10.377 -4.101 1.00 97.38 120 GLU A N 1
ATOM 930 C CA . GLU A 1 120 ? -7.236 -9.740 -3.680 1.00 97.38 120 GLU A CA 1
ATOM 931 C C . GLU A 1 120 ? -6.972 -8.267 -3.346 1.00 97.38 120 GLU A C 1
ATOM 933 O O . GLU A 1 120 ? -5.920 -7.892 -2.823 1.00 97.38 120 GLU A O 1
ATOM 938 N N . LEU A 1 121 ? -7.967 -7.429 -3.623 1.00 96.56 121 LEU A N 1
ATOM 939 C CA . LEU A 1 121 ? -8.029 -6.051 -3.167 1.00 96.56 121 LEU A CA 1
ATOM 940 C C . LEU A 1 121 ? -9.075 -5.937 -2.057 1.00 96.56 121 LEU A C 1
ATOM 942 O O . LEU A 1 121 ? -10.176 -6.475 -2.176 1.00 96.56 121 LEU A O 1
ATOM 946 N N . ARG A 1 122 ? -8.754 -5.197 -0.994 1.00 96.94 122 ARG A N 1
ATOM 947 C CA . ARG A 1 122 ? -9.701 -4.877 0.079 1.00 96.94 122 ARG A CA 1
ATOM 948 C C . ARG A 1 122 ? -9.760 -3.391 0.346 1.00 96.94 122 ARG A C 1
ATOM 950 O O . ARG A 1 122 ? -8.734 -2.716 0.382 1.00 96.94 122 ARG A O 1
ATOM 957 N N . THR A 1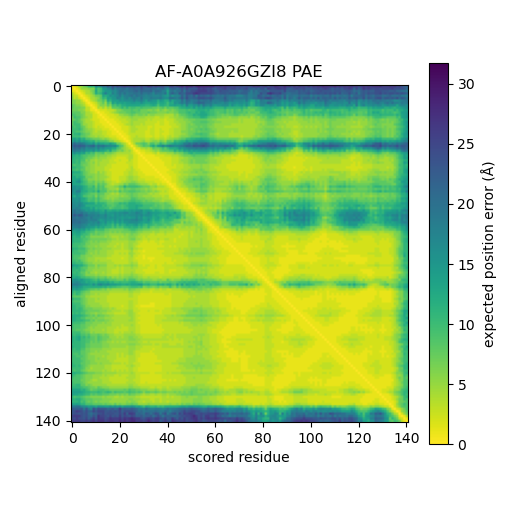 123 ? -10.976 -2.914 0.572 1.00 97.19 123 THR A N 1
ATOM 958 C CA . THR A 1 123 ? -11.257 -1.527 0.922 1.00 97.19 123 THR A CA 1
ATOM 959 C C . THR A 1 123 ? -11.950 -1.494 2.274 1.00 97.19 123 THR A C 1
ATOM 961 O O . THR A 1 123 ? -12.828 -2.310 2.561 1.00 97.19 123 THR A O 1
ATOM 964 N N . PHE A 1 124 ? -11.520 -0.563 3.112 1.00 96.94 124 PHE A N 1
ATOM 965 C CA . PHE A 1 124 ? -12.011 -0.383 4.465 1.00 96.94 124 PHE A CA 1
ATOM 966 C C . PHE A 1 124 ? -12.484 1.046 4.652 1.00 96.94 124 PHE A C 1
ATOM 968 O O . PHE A 1 124 ? -11.793 1.984 4.245 1.00 96.94 124 PHE A O 1
ATOM 975 N N . HIS A 1 125 ? -13.628 1.193 5.306 1.00 96.44 125 HIS A N 1
ATOM 976 C CA . HIS A 1 125 ? -14.091 2.450 5.864 1.00 96.44 125 HIS A CA 1
ATOM 977 C C . HIS A 1 125 ? -13.709 2.489 7.343 1.00 96.44 125 HIS A C 1
ATOM 979 O O . HIS A 1 125 ? -14.041 1.590 8.114 1.00 96.44 125 HIS A O 1
ATOM 985 N N . VAL A 1 126 ? -12.926 3.497 7.712 1.00 96.88 126 VAL A N 1
ATOM 986 C CA . VAL A 1 126 ? -12.339 3.683 9.039 1.00 96.88 126 VAL A CA 1
ATOM 987 C C . VAL A 1 126 ? -12.977 4.917 9.662 1.00 96.88 126 VAL A C 1
ATOM 989 O O . VAL A 1 126 ? -12.678 6.045 9.258 1.00 96.88 126 VAL A O 1
ATOM 992 N N . THR A 1 127 ? -13.848 4.710 10.642 1.00 95.44 127 THR A N 1
ATOM 993 C CA . THR A 1 127 ? -14.513 5.776 11.401 1.00 95.44 127 THR A CA 1
ATOM 994 C C . THR A 1 127 ? -14.049 5.762 12.855 1.00 95.44 127 THR A C 1
ATOM 996 O O . THR A 1 127 ? -13.205 4.962 13.260 1.00 95.44 127 THR A O 1
ATOM 999 N N . ARG A 1 128 ? -14.609 6.659 13.673 1.00 91.69 128 ARG A N 1
ATOM 1000 C CA . ARG A 1 128 ? -14.417 6.615 15.131 1.00 91.69 128 ARG A CA 1
ATOM 1001 C C . ARG A 1 128 ? -15.109 5.422 15.791 1.00 91.69 128 ARG A C 1
ATOM 1003 O O . ARG A 1 128 ? -14.720 5.046 16.891 1.00 91.69 128 ARG A O 1
ATOM 1010 N N . GLU A 1 129 ? -16.141 4.875 15.156 1.00 92.19 129 GLU A N 1
ATOM 1011 C CA . GLU A 1 129 ? -16.942 3.770 15.694 1.00 92.19 129 GLU A CA 1
ATOM 1012 C C . GLU A 1 129 ? -16.297 2.413 15.405 1.00 92.19 129 GLU A C 1
ATOM 1014 O O . GLU A 1 129 ? -16.484 1.460 16.160 1.00 92.19 129 GLU A O 1
ATOM 1019 N N . GLY A 1 130 ? -15.496 2.331 14.342 1.00 95.00 130 GLY A N 1
ATOM 1020 C CA . GLY A 1 130 ? -14.726 1.142 14.026 1.00 95.00 130 GLY A CA 1
ATOM 1021 C C . GLY A 1 130 ? -14.275 1.091 12.575 1.00 95.00 130 GLY A C 1
ATOM 1022 O O . GLY A 1 130 ? -14.239 2.093 11.861 1.00 95.00 130 GLY A O 1
ATOM 1023 N N . VAL A 1 131 ? -13.914 -0.119 12.154 1.00 97.00 131 VAL A N 1
ATOM 1024 C CA . VAL A 1 131 ? -13.485 -0.415 10.790 1.00 97.00 131 VAL A CA 1
ATOM 1025 C C . VAL A 1 131 ? -14.457 -1.403 10.169 1.00 97.00 131 VAL A C 1
ATOM 1027 O O . VAL A 1 131 ? -14.685 -2.480 10.722 1.00 97.00 131 VAL A O 1
ATOM 1030 N N . SER A 1 132 ? -15.001 -1.059 9.007 1.00 95.38 132 SER A N 1
ATOM 1031 C CA . SER A 1 132 ? -15.869 -1.929 8.216 1.00 95.38 132 SER A CA 1
ATOM 1032 C C . SER A 1 132 ? -15.267 -2.164 6.831 1.00 95.38 132 SER A C 1
ATOM 1034 O O . SER A 1 132 ? -14.547 -1.327 6.285 1.00 95.38 132 SER A O 1
ATOM 1036 N N . LYS A 1 133 ? -15.523 -3.342 6.253 1.00 95.38 133 LYS A N 1
ATOM 1037 C CA . LYS A 1 133 ? -15.186 -3.611 4.851 1.00 95.38 133 LYS A CA 1
ATOM 1038 C C . LYS A 1 133 ? -16.241 -2.945 3.968 1.00 95.38 133 LYS A C 1
ATOM 1040 O O . LYS A 1 133 ? -17.430 -3.101 4.230 1.00 95.38 133 LYS A O 1
ATOM 1045 N N . VAL A 1 134 ? -15.797 -2.281 2.906 1.00 92.75 134 VAL A N 1
ATOM 1046 C CA . VAL A 1 134 ? -16.663 -1.709 1.866 1.00 92.75 134 VAL A CA 1
ATOM 1047 C C . VAL A 1 134 ? -16.205 -2.170 0.483 1.00 92.75 134 VAL A C 1
ATOM 1049 O O . VAL A 1 134 ? -15.060 -2.603 0.310 1.00 92.75 134 VAL A O 1
ATOM 1052 N N . ASP A 1 135 ? -17.102 -2.092 -0.496 1.00 83.06 135 ASP A N 1
ATOM 1053 C CA . ASP A 1 135 ? -16.789 -2.370 -1.898 1.00 83.06 135 ASP A CA 1
ATOM 1054 C C . ASP A 1 135 ? -16.375 -1.081 -2.635 1.00 83.06 135 ASP A C 1
ATOM 1056 O O . ASP A 1 135 ? -16.018 -0.077 -2.023 1.00 83.06 135 ASP A O 1
ATOM 1060 N N . LEU A 1 136 ? -16.315 -1.123 -3.970 1.00 66.44 136 LEU A N 1
ATOM 1061 C CA . LEU A 1 136 ? -15.766 -0.041 -4.798 1.00 66.44 136 LEU A CA 1
ATOM 1062 C C . LEU A 1 136 ? -16.495 1.304 -4.622 1.00 66.44 136 LEU A C 1
ATOM 1064 O O . LEU A 1 136 ? -15.897 2.357 -4.825 1.00 66.44 136 LEU A O 1
ATOM 1068 N N . THR A 1 137 ? -17.778 1.246 -4.275 1.00 58.06 137 THR A N 1
ATOM 1069 C CA . THR A 1 137 ? -18.590 2.373 -3.824 1.00 58.06 137 THR A CA 1
ATOM 1070 C C . THR A 1 137 ? -18.566 2.381 -2.305 1.00 58.06 137 THR A C 1
ATOM 1072 O O . THR A 1 137 ? -18.787 1.336 -1.702 1.00 58.06 137 THR A O 1
ATOM 1075 N N . GLU A 1 138 ? -18.358 3.538 -1.683 1.00 56.81 138 GLU A N 1
ATOM 1076 C CA . GLU A 1 138 ? -18.226 3.727 -0.223 1.00 56.81 138 GLU A CA 1
ATOM 1077 C C . GLU A 1 138 ? -19.492 3.389 0.590 1.00 56.81 138 GLU A C 1
ATOM 1079 O O . GLU A 1 138 ? -19.597 3.693 1.772 1.00 56.81 138 GLU A O 1
ATOM 1084 N N . ILE A 1 139 ? -20.457 2.736 -0.046 1.00 51.34 139 ILE A N 1
ATOM 1085 C CA . ILE A 1 139 ? -21.751 2.357 0.485 1.00 51.34 139 ILE A CA 1
ATOM 1086 C C . ILE A 1 139 ? -21.646 0.911 0.976 1.00 51.34 139 ILE A C 1
ATOM 1088 O O . ILE A 1 139 ? -21.351 -0.001 0.197 1.00 51.34 139 ILE A O 1
ATOM 1092 N N . ALA A 1 140 ? -21.898 0.702 2.267 1.00 52.16 140 ALA A N 1
ATOM 1093 C CA . ALA A 1 140 ? -22.110 -0.630 2.820 1.00 52.16 140 ALA A CA 1
ATOM 1094 C C . ALA A 1 140 ? -23.380 -1.245 2.201 1.00 52.16 140 ALA A C 1
ATOM 1096 O O . ALA A 1 140 ? -24.412 -0.577 2.128 1.00 52.16 140 ALA A O 1
ATOM 1097 N N . GLN A 1 141 ? -23.288 -2.493 1.734 1.00 45.97 141 GLN A N 1
ATOM 1098 C CA . GLN A 1 141 ? -24.457 -3.275 1.314 1.00 45.97 141 GLN A CA 1
ATOM 1099 C C . GLN A 1 141 ? -25.278 -3.743 2.514 1.00 45.97 141 GLN A C 1
ATOM 1101 O O . GLN A 1 141 ? -24.659 -4.106 3.542 1.00 45.97 141 GLN A O 1
#